Protein AF-A0A2G6C2Z3-F1 (afdb_monomer)

Foldseek 3Di:
DVPVVVVLVVVLVVLVVLLVVLVVQLPDPPDDPVRNVVSVVVNVVSVVVNVVSVVVVVVVVVVVVVVVVVVD

Mean predicted aligned error: 6.67 Å

Secondary structure (DSSP, 8-state):
-HHHHHHHHHHHHHHHHHHHHHHHHHT-TT--HHHHHHHHHHHHHHHHHHHHHHHHHHHHHHHHHHHHHTT-

pLDDT: mean 86.32, std 15.94, range [41.62, 97.56]

Structure (mmCIF, N/CA/C/O backbone):
data_AF-A0A2G6C2Z3-F1
#
_entry.id   AF-A0A2G6C2Z3-F1
#
loop_
_atom_site.group_PDB
_atom_site.id
_atom_site.type_symbol
_atom_site.label_atom_id
_atom_site.label_alt_id
_atom_site.label_comp_id
_atom_site.label_asym_id
_atom_site.label_entity_id
_atom_site.label_seq_id
_atom_site.pdbx_PDB_ins_code
_atom_site.Cartn_x
_atom_site.Cartn_y
_atom_site.Cartn_z
_atom_site.occupancy
_atom_site.B_iso_or_equiv
_atom_site.auth_seq_id
_atom_site.auth_comp_id
_atom_site.auth_asym_id
_atom_site.auth_atom_id
_atom_site.pdbx_PDB_model_num
ATOM 1 N N . MET A 1 1 ? 9.147 -16.932 -18.318 1.00 46.00 1 MET A N 1
ATOM 2 C CA . MET A 1 1 ? 9.008 -15.530 -17.862 1.00 46.00 1 MET A CA 1
ATOM 3 C C . MET A 1 1 ? 7.617 -15.228 -17.277 1.00 46.00 1 MET A C 1
ATOM 5 O O . MET A 1 1 ? 7.551 -14.498 -16.307 1.00 46.00 1 MET A O 1
ATOM 9 N N . ALA A 1 2 ? 6.534 -15.893 -17.705 1.00 44.97 2 ALA A N 1
ATOM 10 C CA . ALA A 1 2 ? 5.156 -15.638 -17.236 1.00 44.97 2 ALA A CA 1
ATOM 11 C C . ALA A 1 2 ? 4.815 -15.916 -15.745 1.00 44.97 2 ALA A C 1
ATOM 13 O O . ALA A 1 2 ? 3.695 -15.648 -15.317 1.00 44.97 2 ALA A O 1
ATOM 14 N N . LYS A 1 3 ? 5.724 -16.491 -14.941 1.00 41.62 3 LYS A N 1
ATOM 15 C CA . LYS A 1 3 ? 5.416 -16.874 -13.547 1.00 41.62 3 LYS A CA 1
ATOM 16 C C . LYS A 1 3 ? 5.643 -15.740 -12.534 1.00 41.62 3 LYS A C 1
ATOM 18 O O . LYS A 1 3 ? 5.075 -15.810 -11.455 1.00 41.62 3 LYS A O 1
ATOM 23 N N . GLN A 1 4 ? 6.437 -14.719 -12.885 1.00 46.78 4 GLN A N 1
ATOM 24 C CA . GLN A 1 4 ? 6.770 -13.589 -11.999 1.00 46.78 4 GLN A CA 1
ATOM 25 C C . GLN A 1 4 ? 5.790 -12.406 -12.110 1.00 46.78 4 GLN A C 1
ATOM 27 O O . GLN A 1 4 ? 5.550 -11.726 -11.116 1.00 46.78 4 GLN A O 1
ATOM 32 N N . GLU A 1 5 ? 5.177 -12.189 -13.277 1.00 48.12 5 GLU A N 1
ATOM 33 C CA . GLU A 1 5 ? 4.206 -11.098 -13.483 1.00 48.12 5 GLU A CA 1
ATOM 34 C C . GLU A 1 5 ? 2.887 -11.367 -12.747 1.00 48.12 5 GLU A C 1
ATOM 36 O O . GLU A 1 5 ? 2.372 -10.496 -12.050 1.00 48.12 5 GLU A O 1
ATOM 41 N N . LYS A 1 6 ? 2.382 -12.609 -12.802 1.00 45.22 6 LYS A N 1
ATOM 42 C CA . LYS A 1 6 ? 1.165 -12.998 -12.073 1.00 45.22 6 LYS A CA 1
ATOM 43 C C . LYS A 1 6 ? 1.314 -12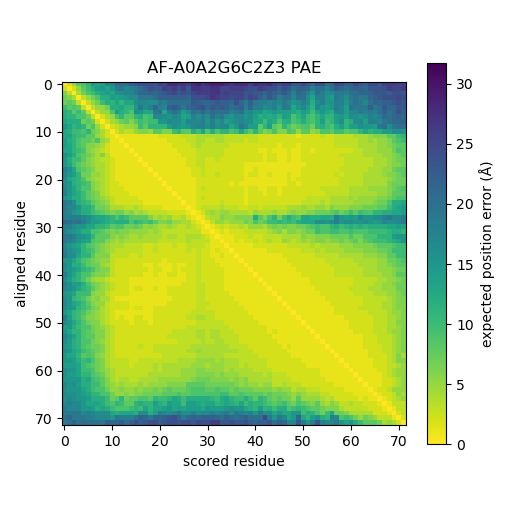.880 -10.557 1.00 45.22 6 LYS A C 1
ATOM 45 O O . LYS A 1 6 ? 0.363 -12.478 -9.904 1.00 45.22 6 LYS A O 1
ATOM 50 N N . SER A 1 7 ? 2.472 -13.228 -9.992 1.00 55.84 7 SER A N 1
ATOM 51 C CA . SER A 1 7 ? 2.675 -13.166 -8.539 1.00 55.84 7 SER A CA 1
ATOM 52 C C . SER A 1 7 ? 2.659 -11.732 -8.010 1.00 55.84 7 SER A C 1
ATOM 54 O O . SER A 1 7 ? 2.007 -11.478 -7.008 1.00 55.84 7 SER A O 1
ATOM 56 N N . GLN A 1 8 ? 3.290 -10.782 -8.710 1.00 58.75 8 GLN A N 1
ATOM 57 C CA . GLN A 1 8 ? 3.269 -9.377 -8.280 1.00 58.75 8 GLN A CA 1
ATOM 58 C C . GLN A 1 8 ? 1.901 -8.715 -8.468 1.00 58.75 8 GLN A C 1
ATOM 60 O O . GLN A 1 8 ? 1.521 -7.853 -7.680 1.00 58.75 8 GLN A O 1
ATOM 65 N N . GLN A 1 9 ? 1.152 -9.120 -9.497 1.00 58.69 9 GLN A N 1
ATOM 66 C CA . GLN A 1 9 ? -0.206 -8.627 -9.723 1.00 58.69 9 GLN A CA 1
ATOM 67 C C . GLN A 1 9 ? -1.175 -9.120 -8.634 1.00 58.69 9 GLN A C 1
ATOM 69 O O . GLN A 1 9 ? -2.014 -8.351 -8.170 1.00 58.69 9 GLN A O 1
ATOM 74 N N . TYR A 1 10 ? -1.012 -10.371 -8.181 1.00 61.72 10 TYR A N 1
ATOM 75 C CA . TYR A 1 10 ? -1.744 -10.907 -7.030 1.00 61.72 10 TYR A CA 1
ATOM 76 C C . TYR A 1 10 ? -1.389 -10.179 -5.724 1.00 61.72 10 TYR A C 1
ATOM 78 O O . TYR A 1 10 ? -2.295 -9.894 -4.946 1.00 61.72 10 TYR A O 1
ATOM 86 N N . ASP A 1 11 ? -0.117 -9.818 -5.512 1.00 81.44 11 ASP A N 1
ATOM 87 C CA . ASP A 1 11 ? 0.299 -9.055 -4.324 1.00 81.44 11 ASP A CA 1
ATOM 88 C C . ASP A 1 11 ? -0.335 -7.657 -4.281 1.00 81.44 11 ASP A C 1
ATOM 90 O O . ASP A 1 11 ? -0.836 -7.241 -3.239 1.00 81.44 11 ASP A O 1
ATOM 94 N N . TYR A 1 12 ? -0.374 -6.931 -5.406 1.00 90.94 12 TYR A N 1
ATOM 95 C CA . TYR A 1 12 ? -0.957 -5.583 -5.420 1.00 90.94 12 TYR A CA 1
ATOM 96 C C . TYR A 1 12 ? -2.474 -5.600 -5.200 1.00 90.94 12 TYR A C 1
ATOM 98 O O . TYR A 1 12 ? -2.994 -4.802 -4.424 1.00 90.94 12 TYR A O 1
ATOM 106 N N . GLN A 1 13 ? -3.187 -6.528 -5.848 1.00 92.12 13 GLN A N 1
ATOM 107 C CA . GLN A 1 13 ? -4.631 -6.672 -5.656 1.00 92.12 13 GLN A CA 1
ATOM 108 C C . GLN A 1 13 ? -4.970 -7.069 -4.211 1.00 92.12 13 GLN A C 1
ATOM 110 O O . GLN A 1 13 ? -5.953 -6.579 -3.661 1.00 92.12 13 GLN A O 1
ATOM 115 N N . ALA A 1 14 ? -4.153 -7.919 -3.580 1.00 93.75 14 ALA A N 1
ATOM 116 C CA . ALA A 1 14 ? -4.328 -8.283 -2.177 1.00 93.75 14 ALA A CA 1
ATOM 117 C C . ALA A 1 14 ? -4.131 -7.081 -1.239 1.00 93.75 14 ALA A C 1
ATOM 119 O O . ALA A 1 14 ? -4.942 -6.879 -0.341 1.00 93.75 14 ALA A O 1
ATOM 120 N N . LEU A 1 15 ? -3.107 -6.253 -1.480 1.00 95.50 15 LEU A N 1
ATOM 121 C CA . LEU A 1 15 ? -2.884 -5.016 -0.720 1.00 95.50 15 LEU A CA 1
ATOM 122 C C . LEU A 1 15 ? -4.041 -4.024 -0.885 1.00 95.50 15 LEU A C 1
ATOM 124 O O . LEU A 1 15 ? -4.460 -3.404 0.086 1.00 95.50 15 LEU A O 1
ATOM 128 N N . GLN A 1 16 ? -4.580 -3.897 -2.099 1.00 95.88 16 GLN A N 1
ATOM 129 C CA . GLN A 1 16 ? -5.738 -3.045 -2.357 1.00 95.88 16 GLN A CA 1
ATOM 130 C C . GLN A 1 16 ? -6.977 -3.533 -1.593 1.00 95.88 16 GLN A C 1
ATOM 132 O O . GLN A 1 16 ? -7.622 -2.741 -0.917 1.00 95.88 16 GLN A O 1
ATOM 137 N N . GLN A 1 17 ? -7.260 -4.838 -1.643 1.00 97.12 17 GLN A N 1
ATOM 138 C CA . GLN A 1 17 ? -8.364 -5.446 -0.898 1.00 97.12 17 GLN A CA 1
ATOM 139 C C . GLN A 1 17 ? -8.206 -5.239 0.617 1.00 97.12 17 GLN A C 1
ATOM 141 O O . GLN A 1 17 ? -9.170 -4.916 1.303 1.00 97.12 17 GLN A O 1
ATOM 146 N N . GLU A 1 18 ? -6.986 -5.391 1.137 1.00 96.81 18 GLU A N 1
ATOM 147 C CA . GLU A 1 18 ? -6.693 -5.155 2.550 1.00 96.81 18 GLU A CA 1
ATOM 148 C C . GLU A 1 18 ? -6.935 -3.691 2.947 1.00 96.81 18 GLU A C 1
ATOM 150 O O . GLU A 1 18 ? -7.504 -3.429 4.008 1.00 96.81 18 GLU A O 1
ATOM 155 N N . LEU A 1 19 ? -6.541 -2.734 2.101 1.00 97.38 19 LEU A N 1
ATOM 156 C CA . LEU A 1 19 ? -6.788 -1.315 2.349 1.00 97.38 19 LEU A CA 1
ATOM 157 C C . LEU A 1 19 ? -8.288 -0.994 2.356 1.00 97.38 19 LEU A C 1
ATOM 159 O O . LEU A 1 19 ? -8.743 -0.278 3.248 1.00 97.38 19 LEU A O 1
ATOM 163 N N . ASP A 1 20 ? -9.053 -1.550 1.415 1.00 97.56 20 ASP A N 1
ATOM 164 C CA . ASP A 1 20 ? -10.509 -1.385 1.355 1.00 97.56 20 ASP A CA 1
ATOM 165 C C . ASP A 1 20 ? -11.180 -1.931 2.630 1.00 97.56 20 ASP A C 1
ATOM 167 O O . ASP A 1 20 ? -12.036 -1.269 3.224 1.00 97.56 20 ASP A O 1
ATOM 171 N N . ASP A 1 21 ? -10.739 -3.096 3.116 1.00 96.94 21 ASP A N 1
ATOM 172 C CA . ASP A 1 21 ? -11.237 -3.695 4.357 1.00 96.94 21 ASP A CA 1
ATOM 173 C C . ASP A 1 21 ? -10.884 -2.850 5.597 1.00 96.94 21 ASP A C 1
ATOM 175 O O . ASP A 1 21 ? -11.681 -2.751 6.537 1.00 96.94 21 ASP A O 1
ATOM 179 N N . ILE A 1 22 ? -9.692 -2.243 5.629 1.00 96.75 22 ILE A N 1
ATOM 180 C CA . ILE A 1 22 ? -9.274 -1.324 6.699 1.00 96.75 22 ILE A CA 1
ATOM 181 C C . ILE A 1 22 ? -10.152 -0.072 6.694 1.00 96.75 22 ILE A C 1
ATOM 183 O O . ILE A 1 22 ? -10.654 0.318 7.749 1.00 96.75 22 ILE A O 1
ATOM 187 N N . MET A 1 23 ? -10.378 0.526 5.524 1.00 95.94 23 MET A N 1
ATOM 188 C CA . MET A 1 23 ? -11.230 1.707 5.371 1.00 95.94 23 MET A CA 1
ATOM 189 C C . MET A 1 23 ? -12.665 1.418 5.813 1.00 95.94 23 MET A C 1
ATOM 191 O O . MET A 1 23 ? -13.213 2.159 6.626 1.00 95.94 23 MET A O 1
ATOM 195 N N . ALA A 1 24 ? -13.236 0.288 5.387 1.00 95.62 24 ALA A N 1
ATOM 196 C CA . ALA A 1 24 ? -14.576 -0.127 5.797 1.00 95.62 24 ALA A CA 1
ATOM 197 C C . ALA A 1 24 ? -14.706 -0.290 7.323 1.00 95.62 24 ALA A C 1
ATOM 199 O O . ALA A 1 24 ? -15.744 0.031 7.903 1.00 95.62 24 ALA A O 1
ATOM 200 N N . LYS A 1 25 ? -13.651 -0.771 7.997 1.00 94.38 25 LYS A N 1
ATOM 201 C CA . LYS A 1 25 ? -13.621 -0.851 9.465 1.00 94.38 25 LYS A CA 1
ATOM 202 C C . LYS A 1 25 ? -13.504 0.531 10.102 1.00 94.38 25 LYS A C 1
ATOM 204 O O . LYS A 1 25 ? -14.241 0.805 11.038 1.00 94.38 25 LYS A O 1
ATOM 209 N N . LEU A 1 26 ? -12.630 1.401 9.600 1.00 92.94 26 LEU A N 1
ATOM 210 C CA . LEU A 1 26 ? -12.458 2.764 10.123 1.00 92.94 26 LEU A CA 1
ATOM 211 C C . LEU A 1 26 ? -13.726 3.623 9.990 1.00 92.94 26 LEU A C 1
ATOM 213 O O . LEU A 1 26 ? -13.961 4.496 10.820 1.00 92.94 26 LEU A O 1
ATOM 217 N N . GLU A 1 27 ? -14.548 3.368 8.973 1.00 91.38 27 GLU A N 1
ATOM 218 C CA . GLU A 1 27 ? -15.833 4.046 8.758 1.00 91.38 27 GLU A CA 1
ATOM 219 C C . GLU A 1 27 ? -16.973 3.497 9.637 1.00 91.38 27 GLU A C 1
ATOM 221 O O . GLU A 1 27 ? -18.042 4.106 9.726 1.00 91.38 27 GLU A O 1
ATOM 226 N N . SER A 1 28 ? -16.765 2.360 10.308 1.00 91.31 28 SER A N 1
ATOM 227 C CA . SER A 1 28 ? -17.760 1.769 11.201 1.00 91.31 28 SER A CA 1
ATOM 228 C C . SER A 1 28 ? -17.869 2.541 12.518 1.00 91.31 28 SER A C 1
ATOM 230 O O . SER A 1 28 ? -16.880 2.890 13.159 1.00 91.31 28 SER A O 1
ATOM 232 N N . THR A 1 29 ? -19.102 2.757 12.974 1.00 80.75 29 THR A N 1
ATOM 233 C CA . THR A 1 29 ? -19.415 3.521 14.192 1.00 80.75 29 THR A CA 1
ATOM 234 C C . THR A 1 29 ? -19.117 2.782 15.501 1.00 80.75 29 THR A C 1
ATOM 236 O O . THR A 1 29 ? -19.261 3.378 16.564 1.00 80.75 29 THR A O 1
ATOM 239 N N . ASP A 1 30 ? -18.751 1.499 15.441 1.00 88.50 30 ASP A N 1
ATOM 240 C CA . ASP A 1 30 ? -18.612 0.607 16.607 1.00 88.50 30 ASP A CA 1
ATOM 241 C C . ASP A 1 30 ? -17.171 0.097 16.810 1.00 88.50 30 ASP A C 1
ATOM 243 O O . ASP A 1 30 ? -16.936 -0.944 17.421 1.00 88.50 30 ASP A O 1
ATOM 247 N N . VAL A 1 31 ? -16.176 0.802 16.259 1.00 88.56 31 VAL A N 1
ATOM 248 C CA . VAL A 1 31 ? -14.764 0.429 16.420 1.00 88.56 31 VAL A CA 1
ATOM 249 C C . VAL A 1 31 ? -14.172 1.088 17.671 1.00 88.56 31 VAL A C 1
ATOM 251 O O . VAL A 1 31 ? -14.197 2.317 17.784 1.00 88.56 31 VAL A O 1
ATOM 254 N N . PRO A 1 32 ? -13.607 0.306 18.613 1.00 91.94 32 PRO A N 1
ATOM 255 C CA . PRO A 1 32 ? -12.899 0.849 19.768 1.00 91.94 32 PRO A CA 1
ATOM 256 C C . PRO A 1 32 ? -11.732 1.747 19.349 1.00 91.94 32 PRO A C 1
ATOM 258 O O . PRO A 1 32 ? -11.029 1.446 18.387 1.00 91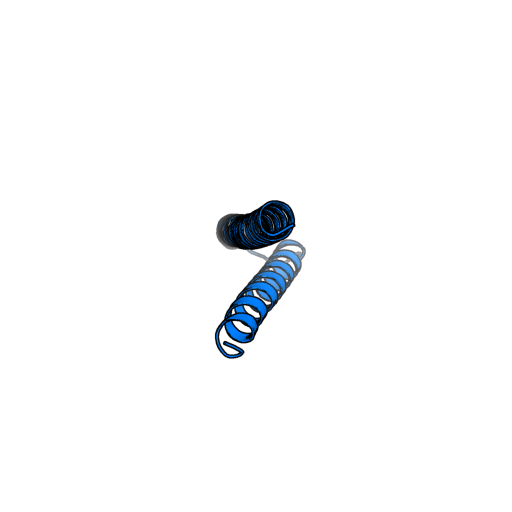.94 32 PRO A O 1
ATOM 261 N N . ILE A 1 33 ? -11.473 2.819 20.102 1.00 87.62 33 ILE A N 1
ATOM 262 C CA . ILE A 1 33 ? -10.422 3.795 19.767 1.00 87.62 33 ILE A CA 1
ATOM 263 C C . ILE A 1 33 ? -9.031 3.162 19.614 1.00 87.62 33 ILE A C 1
ATOM 265 O O . ILE A 1 33 ? -8.303 3.516 18.692 1.00 87.62 33 ILE A O 1
ATOM 269 N N . ASP A 1 34 ? -8.688 2.185 20.454 1.00 89.44 34 ASP A N 1
ATOM 270 C CA . ASP A 1 34 ? -7.405 1.479 20.363 1.00 89.44 34 ASP A CA 1
ATOM 271 C C . ASP A 1 34 ? -7.295 0.713 19.032 1.00 89.44 34 ASP A C 1
ATOM 273 O O . ASP A 1 34 ? -6.270 0.763 18.356 1.00 89.44 34 ASP A O 1
ATOM 277 N N . THR A 1 35 ? -8.396 0.105 18.580 1.00 92.31 35 THR A N 1
ATOM 278 C CA . THR A 1 35 ? -8.482 -0.569 17.278 1.00 92.31 35 THR A CA 1
ATOM 279 C C . THR A 1 35 ? -8.397 0.416 16.108 1.00 92.31 35 THR A C 1
ATOM 281 O O . THR A 1 35 ? -7.838 0.074 15.070 1.00 92.31 35 THR A O 1
ATOM 284 N N . VAL A 1 36 ? -8.898 1.650 16.252 1.00 93.75 36 VAL A N 1
ATOM 285 C CA . VAL A 1 36 ? -8.743 2.699 15.223 1.00 93.75 36 VAL A CA 1
ATOM 286 C C . VAL A 1 36 ? -7.267 3.030 15.001 1.00 93.75 36 VAL A C 1
ATOM 288 O O . VAL A 1 36 ? -6.841 3.160 13.853 1.00 93.75 36 VAL A O 1
ATOM 291 N N . VAL A 1 37 ? -6.481 3.142 16.077 1.00 94.81 37 VAL A N 1
ATOM 292 C CA . VAL A 1 37 ? -5.039 3.424 15.985 1.00 94.81 37 VAL A CA 1
ATOM 293 C C . VAL A 1 37 ? -4.317 2.288 15.260 1.00 94.81 37 VAL A C 1
ATOM 295 O O . VAL A 1 37 ? -3.586 2.551 14.307 1.00 94.81 37 VAL A O 1
ATOM 298 N N . GLU A 1 38 ? -4.589 1.034 15.632 1.00 96.56 38 GLU A N 1
ATOM 299 C CA . GLU A 1 38 ? -4.004 -0.145 14.975 1.00 96.56 38 GLU A CA 1
ATOM 300 C C . GLU A 1 38 ? -4.370 -0.229 13.483 1.00 96.56 38 GLU A C 1
ATOM 302 O O . GLU A 1 38 ? -3.512 -0.473 12.632 1.00 96.56 38 GLU A O 1
ATOM 307 N N . LEU A 1 39 ? -5.641 0.010 13.139 1.00 96.62 39 LEU A N 1
ATOM 308 C CA . LEU A 1 39 ? -6.114 0.021 11.752 1.00 96.62 39 LEU A CA 1
ATOM 309 C C . LEU A 1 39 ? -5.447 1.129 10.933 1.00 96.62 39 LEU A C 1
ATOM 311 O O . LEU A 1 39 ? -5.081 0.904 9.780 1.00 96.62 39 LEU A O 1
ATOM 315 N N . TYR A 1 40 ? -5.264 2.310 11.522 1.00 95.50 40 TYR A N 1
ATOM 316 C CA . TYR A 1 40 ? -4.599 3.428 10.863 1.00 95.50 40 TYR A CA 1
ATOM 317 C C . TYR A 1 40 ? -3.1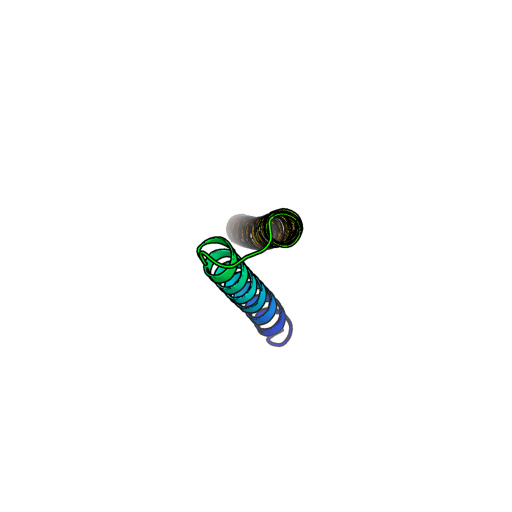14 3.142 10.610 1.00 95.50 40 TYR A C 1
ATOM 319 O O . TYR A 1 40 ? -2.631 3.347 9.495 1.00 95.50 40 TYR A O 1
ATOM 327 N N . GLU A 1 41 ? -2.396 2.620 11.609 1.00 97.00 41 GLU A N 1
ATOM 328 C CA . GLU A 1 41 ? -0.999 2.200 11.453 1.00 97.00 41 GLU A CA 1
ATOM 329 C C . GLU A 1 41 ? -0.859 1.156 10.345 1.00 97.00 41 GLU A C 1
ATOM 331 O O . GLU A 1 41 ? -0.027 1.312 9.444 1.00 97.00 41 GLU A O 1
ATOM 336 N N . ARG A 1 42 ? -1.735 0.144 10.342 1.00 97.06 42 ARG A N 1
ATOM 337 C CA . ARG A 1 42 ? -1.741 -0.877 9.297 1.00 97.06 42 ARG A CA 1
ATOM 338 C C . ARG A 1 42 ? -2.041 -0.289 7.919 1.00 97.06 42 ARG A C 1
ATOM 340 O O . ARG A 1 42 ? -1.360 -0.628 6.952 1.00 97.06 42 ARG A O 1
ATOM 347 N N . GLY A 1 43 ? -3.003 0.626 7.822 1.00 97.06 43 GLY A N 1
ATOM 348 C CA . GLY A 1 43 ? -3.322 1.328 6.579 1.00 97.06 43 GLY A CA 1
ATOM 349 C C . GLY A 1 43 ? -2.112 2.076 6.010 1.00 97.06 43 GLY A C 1
ATOM 350 O O . GLY A 1 43 ? -1.821 1.964 4.819 1.00 97.06 43 GLY A O 1
ATOM 351 N N . LEU A 1 44 ? -1.339 2.762 6.860 1.00 97.56 44 LEU A N 1
ATOM 352 C CA . LEU A 1 44 ? -0.104 3.437 6.444 1.00 97.56 44 LEU A CA 1
ATOM 353 C C . LEU A 1 44 ? 0.954 2.459 5.910 1.00 97.56 44 LEU A C 1
ATOM 355 O O . LEU A 1 44 ? 1.651 2.776 4.943 1.00 97.56 44 LEU A O 1
ATOM 359 N N . GLU A 1 45 ? 1.098 1.278 6.512 1.00 97.38 45 GLU A N 1
ATOM 360 C CA . GLU A 1 45 ? 2.011 0.242 6.015 1.00 97.38 45 GLU A CA 1
ATOM 361 C C . GLU A 1 45 ? 1.590 -0.299 4.645 1.00 97.38 45 GLU A C 1
ATOM 363 O O . GLU A 1 45 ? 2.436 -0.459 3.754 1.00 97.38 45 GLU A O 1
ATOM 368 N N . VAL A 1 46 ? 0.292 -0.554 4.465 1.00 97.00 46 VAL A N 1
ATOM 369 C CA . VAL A 1 46 ? -0.276 -1.041 3.203 1.00 97.00 46 VAL A CA 1
ATOM 370 C C . VAL A 1 46 ? -0.042 -0.013 2.096 1.00 97.00 46 VAL A C 1
ATOM 372 O O . VAL A 1 46 ? 0.548 -0.354 1.068 1.00 97.00 46 VAL A O 1
ATOM 375 N N . VAL A 1 47 ? -0.370 1.262 2.338 1.00 96.75 47 VAL A N 1
ATOM 376 C CA . VAL A 1 47 ? -0.147 2.359 1.378 1.00 96.75 47 VAL A CA 1
ATOM 377 C C . VAL A 1 47 ? 1.328 2.471 0.988 1.00 96.75 47 VAL A C 1
ATOM 379 O O . VAL A 1 47 ? 1.651 2.459 -0.199 1.00 96.75 47 VAL A O 1
ATOM 382 N N . ARG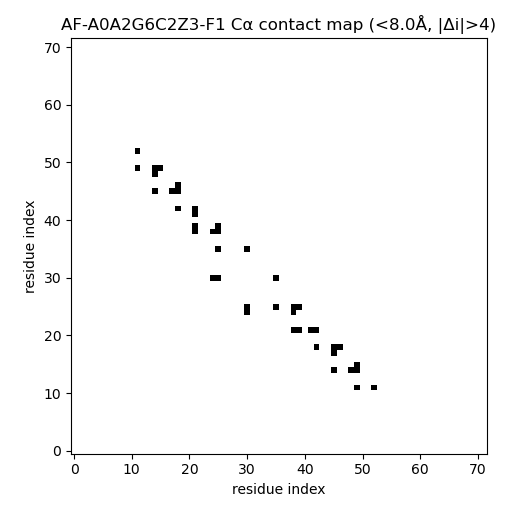 A 1 48 ? 2.249 2.479 1.962 1.00 96.50 48 ARG A N 1
ATOM 383 C CA . ARG 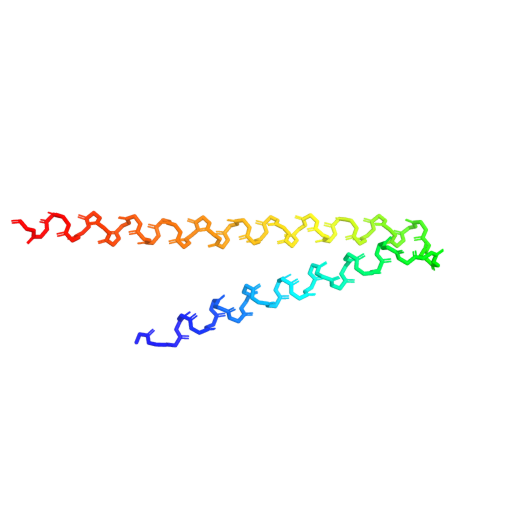A 1 48 ? 3.701 2.529 1.689 1.00 96.50 48 ARG A CA 1
ATOM 384 C C . ARG A 1 48 ? 4.181 1.357 0.840 1.00 96.50 48 ARG A C 1
ATOM 386 O O . ARG A 1 48 ? 5.111 1.490 0.039 1.00 96.50 48 ARG A O 1
ATOM 393 N N . THR A 1 49 ? 3.590 0.185 1.041 1.00 94.38 49 THR A N 1
ATOM 394 C CA . THR A 1 49 ? 3.918 -1.001 0.250 1.00 94.38 49 THR A CA 1
ATOM 395 C C . THR A 1 49 ? 3.413 -0.837 -1.180 1.00 94.38 49 THR A C 1
ATOM 397 O O . THR A 1 49 ? 4.185 -1.029 -2.120 1.00 94.38 49 THR A O 1
ATOM 400 N N . MET A 1 50 ? 2.169 -0.393 -1.361 1.00 94.62 50 MET A N 1
ATOM 401 C CA . MET A 1 50 ? 1.585 -0.127 -2.678 1.00 94.62 50 MET A CA 1
ATOM 402 C C . MET A 1 50 ? 2.386 0.918 -3.469 1.00 94.62 50 MET A C 1
ATOM 404 O O . MET A 1 50 ? 2.699 0.682 -4.635 1.00 94.62 50 MET A O 1
ATOM 408 N N . GLU A 1 51 ? 2.797 2.023 -2.841 1.00 95.38 51 GLU A N 1
ATOM 409 C CA . GLU A 1 51 ? 3.657 3.045 -3.462 1.00 95.38 51 GLU A CA 1
ATOM 410 C C . GLU A 1 51 ? 4.974 2.446 -3.971 1.00 95.38 51 GLU A C 1
ATOM 412 O O . GLU A 1 51 ? 5.395 2.702 -5.100 1.00 95.38 51 GLU A O 1
ATOM 417 N N . ARG A 1 52 ? 5.606 1.574 -3.176 1.00 93.38 52 ARG A N 1
ATOM 418 C CA . ARG A 1 52 ? 6.840 0.884 -3.577 1.00 93.38 52 ARG A CA 1
ATOM 419 C C . ARG A 1 52 ? 6.619 -0.050 -4.765 1.00 93.38 52 ARG A C 1
ATOM 421 O O . ARG A 1 52 ? 7.481 -0.135 -5.639 1.00 93.38 52 ARG A O 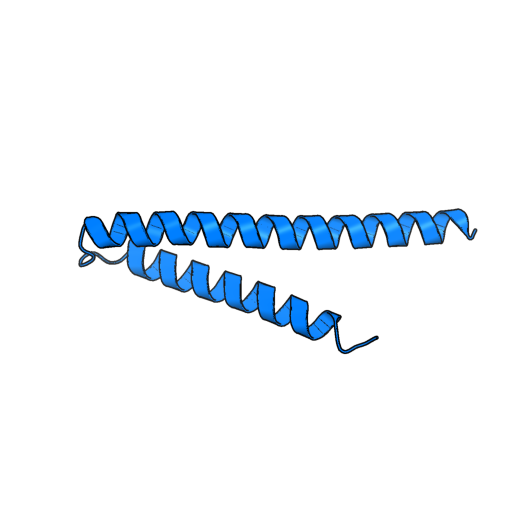1
ATOM 428 N N . HIS A 1 53 ? 5.487 -0.753 -4.807 1.00 91.38 53 HIS A N 1
ATOM 429 C CA . HIS A 1 53 ? 5.122 -1.584 -5.955 1.00 91.38 53 HIS A CA 1
ATOM 430 C C . HIS A 1 53 ? 4.983 -0.742 -7.229 1.00 91.38 53 HIS A C 1
ATOM 432 O O . HIS A 1 53 ? 5.554 -1.110 -8.258 1.00 91.38 53 HIS A O 1
ATOM 438 N N . LEU A 1 54 ? 4.303 0.406 -7.151 1.00 93.00 54 LEU A N 1
ATOM 439 C CA . LEU A 1 54 ? 4.148 1.322 -8.284 1.00 93.00 54 LEU A CA 1
ATOM 440 C C . LEU A 1 54 ? 5.494 1.889 -8.747 1.00 93.00 54 LEU A C 1
ATOM 442 O O . LEU A 1 54 ? 5.794 1.838 -9.938 1.00 93.00 54 LEU A O 1
ATOM 446 N N . GLN A 1 55 ? 6.347 2.327 -7.818 1.00 93.62 55 GLN A N 1
ATOM 447 C CA . GLN A 1 55 ? 7.679 2.838 -8.149 1.00 93.62 55 GLN A CA 1
ATOM 448 C C . GLN A 1 55 ? 8.547 1.783 -8.847 1.00 93.62 55 GLN A C 1
ATOM 450 O O . GLN A 1 55 ? 9.291 2.082 -9.782 1.00 93.62 55 GLN A O 1
ATOM 455 N N . ASN A 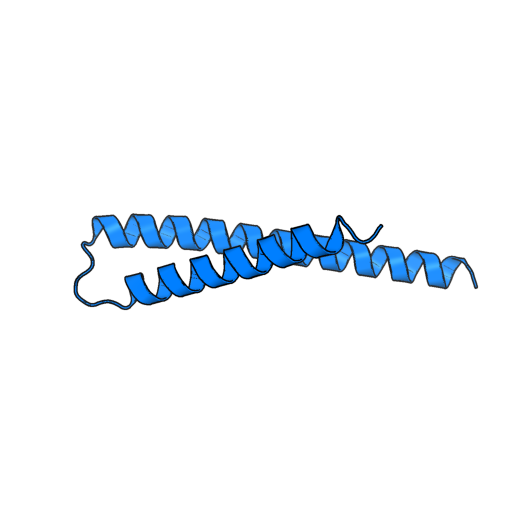1 56 ? 8.465 0.526 -8.404 1.00 90.44 56 ASN A N 1
ATOM 456 C CA . ASN A 1 56 ? 9.181 -0.574 -9.042 1.00 90.44 56 ASN A CA 1
ATOM 457 C C . ASN A 1 56 ? 8.669 -0.831 -10.462 1.00 90.44 56 ASN A C 1
ATOM 459 O O . ASN A 1 56 ? 9.481 -1.032 -11.366 1.00 90.44 56 ASN A O 1
ATOM 463 N N . ALA A 1 57 ? 7.350 -0.806 -10.663 1.00 90.56 57 ALA A N 1
ATOM 464 C CA . ALA A 1 57 ? 6.749 -0.958 -11.983 1.00 90.56 57 ALA A CA 1
ATOM 465 C C .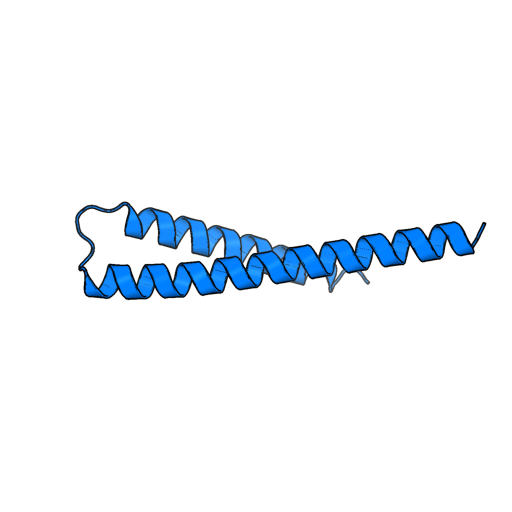 ALA A 1 57 ? 7.168 0.181 -12.927 1.00 90.56 57 ALA A C 1
ATOM 467 O O . ALA A 1 57 ? 7.596 -0.084 -14.050 1.00 90.56 57 ALA A O 1
ATOM 468 N N . GLU A 1 58 ? 7.143 1.429 -12.454 1.00 93.19 58 GLU A N 1
ATOM 469 C CA . GLU A 1 58 ? 7.618 2.597 -13.202 1.00 93.19 58 GLU A CA 1
ATOM 470 C C . GLU A 1 58 ? 9.089 2.441 -13.615 1.00 93.19 58 GLU A C 1
ATOM 472 O O . GLU A 1 58 ? 9.425 2.560 -14.793 1.00 93.19 58 GLU A O 1
ATOM 477 N N . ASN A 1 59 ? 9.964 2.066 -12.677 1.00 94.44 59 ASN A N 1
ATOM 478 C CA . ASN A 1 59 ? 11.385 1.839 -12.951 1.00 94.44 59 ASN A CA 1
ATOM 479 C C . ASN A 1 59 ? 11.620 0.748 -14.007 1.00 94.44 59 ASN A C 1
ATOM 481 O O . ASN A 1 59 ? 12.567 0.829 -14.791 1.00 94.44 59 ASN A O 1
ATOM 485 N N . VAL A 1 60 ? 10.792 -0.300 -14.015 1.00 92.19 60 VAL A N 1
ATOM 486 C CA . VAL A 1 60 ? 10.852 -1.360 -15.030 1.00 92.19 60 VAL A CA 1
ATOM 487 C C . VAL A 1 60 ? 10.461 -0.810 -16.400 1.00 92.19 60 VAL A C 1
ATOM 489 O O . VAL A 1 60 ? 11.172 -1.071 -17.371 1.00 92.19 60 VAL A O 1
ATOM 492 N N . ILE A 1 61 ? 9.387 -0.018 -16.475 1.00 94.31 61 ILE A N 1
ATOM 493 C CA . ILE A 1 61 ? 8.916 0.608 -17.718 1.00 94.31 61 ILE A CA 1
ATOM 494 C C . ILE A 1 61 ? 9.979 1.553 -18.293 1.00 94.31 61 ILE A C 1
ATOM 496 O O . ILE A 1 61 ? 10.310 1.434 -19.472 1.00 94.31 61 ILE A O 1
ATOM 500 N N . ILE A 1 62 ? 10.567 2.425 -17.468 1.00 95.12 62 ILE A N 1
ATOM 501 C CA . ILE A 1 62 ? 11.626 3.358 -17.891 1.00 95.12 62 ILE A CA 1
ATOM 502 C C . ILE A 1 62 ? 12.804 2.589 -18.501 1.00 95.12 62 ILE A C 1
ATOM 504 O O . ILE A 1 62 ? 13.194 2.853 -19.636 1.00 95.12 62 ILE A O 1
ATOM 508 N N . LYS A 1 63 ? 13.310 1.559 -17.809 1.00 94.25 63 LYS A N 1
ATOM 509 C CA . LYS A 1 63 ? 14.425 0.731 -18.306 1.00 94.25 63 LYS A CA 1
ATOM 510 C C . LYS A 1 63 ? 14.098 -0.001 -19.607 1.00 94.25 63 LYS A C 1
ATOM 512 O O . LYS A 1 63 ? 14.988 -0.240 -20.421 1.00 94.25 63 LYS A O 1
ATOM 517 N N . LEU A 1 64 ? 12.847 -0.425 -19.789 1.00 94.62 64 LEU A N 1
ATOM 518 C CA . LEU A 1 64 ? 12.383 -1.042 -21.034 1.00 94.62 64 LEU A CA 1
ATOM 519 C C . LEU A 1 64 ? 12.386 -0.033 -22.187 1.00 94.62 64 LEU A C 1
ATOM 521 O O . LEU A 1 64 ? 12.856 -0.384 -23.268 1.00 94.62 64 LEU A O 1
ATOM 525 N N . SER A 1 65 ? 11.931 1.199 -21.941 1.00 91.94 65 SER A N 1
ATOM 526 C CA . SER A 1 65 ? 11.960 2.290 -22.924 1.00 91.94 65 SER A CA 1
ATOM 527 C C . SER A 1 65 ? 13.390 2.637 -23.333 1.00 91.94 65 SER A C 1
ATOM 529 O O . SER A 1 65 ? 13.718 2.582 -24.512 1.00 91.94 65 SER A O 1
ATOM 531 N N . GLU A 1 66 ? 14.277 2.876 -22.362 1.00 93.12 66 GLU A N 1
ATOM 532 C CA . GLU A 1 66 ? 15.684 3.218 -22.620 1.00 93.12 66 GLU A CA 1
ATOM 533 C C . GLU A 1 66 ? 16.406 2.139 -23.440 1.00 93.12 66 GLU A C 1
ATOM 535 O O . GLU A 1 66 ? 17.180 2.440 -24.349 1.00 93.12 66 GLU A O 1
ATOM 540 N N . ARG A 1 67 ? 16.145 0.858 -23.144 1.00 90.19 67 ARG A N 1
ATOM 541 C CA . ARG A 1 67 ? 16.714 -0.266 -23.903 1.00 90.19 67 ARG A CA 1
ATOM 542 C C . ARG A 1 67 ? 16.194 -0.344 -25.334 1.00 90.19 67 ARG A C 1
ATOM 544 O O . ARG A 1 67 ? 16.922 -0.837 -26.192 1.00 90.19 67 ARG A O 1
ATOM 551 N N . PHE A 1 68 ? 14.946 0.049 -25.568 1.00 88.31 68 PHE A N 1
ATOM 552 C CA . PHE A 1 68 ? 14.358 0.062 -26.902 1.00 88.31 68 PHE A CA 1
ATOM 553 C C . PHE A 1 68 ? 14.939 1.205 -27.739 1.00 88.31 68 PHE A C 1
ATOM 555 O O . PHE A 1 68 ? 15.357 0.965 -28.868 1.00 88.31 68 PHE A O 1
ATOM 562 N N . ASP A 1 69 ? 15.061 2.395 -27.151 1.00 84.50 69 ASP A N 1
ATOM 563 C CA . ASP A 1 69 ? 15.625 3.574 -27.813 1.00 84.50 69 ASP A CA 1
ATOM 564 C C . ASP A 1 69 ? 17.119 3.395 -28.137 1.00 84.50 69 ASP A C 1
ATOM 566 O O . ASP A 1 69 ? 17.570 3.789 -29.206 1.00 84.50 69 ASP A O 1
ATOM 570 N N . ALA A 1 70 ? 17.893 2.740 -27.262 1.00 75.50 70 ALA A N 1
ATOM 571 C CA . ALA A 1 70 ? 19.315 2.455 -27.495 1.00 75.50 70 ALA A CA 1
ATOM 572 C C . ALA A 1 70 ? 19.586 1.351 -28.541 1.00 75.50 70 ALA A C 1
ATOM 574 O O . ALA A 1 70 ? 20.738 1.137 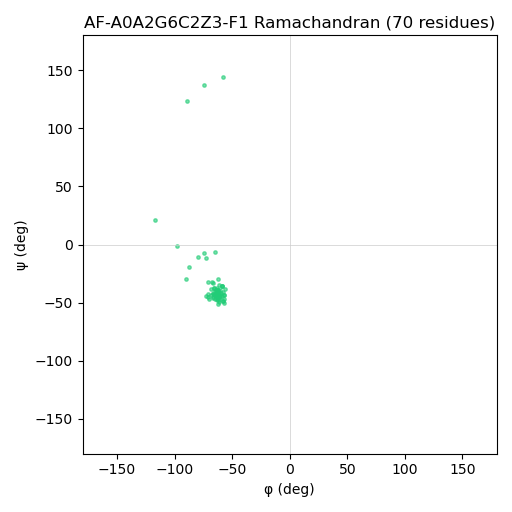-28.920 1.00 75.50 70 ALA A O 1
ATOM 575 N N . ALA A 1 71 ? 18.558 0.603 -28.954 1.00 67.00 71 ALA A N 1
ATOM 576 C CA . ALA A 1 71 ? 18.660 -0.468 -29.944 1.00 67.00 71 ALA A CA 1
ATOM 577 C C . ALA A 1 71 ? 18.250 -0.030 -31.367 1.00 67.00 71 ALA A C 1
ATOM 579 O O . ALA A 1 71 ? 18.308 -0.861 -32.279 1.00 67.00 71 ALA A O 1
ATOM 580 N N . GLN A 1 72 ? 17.830 1.229 -31.545 1.00 55.38 72 GLN A N 1
ATOM 581 C CA . GLN A 1 72 ? 17.529 1.867 -32.835 1.00 55.38 72 GLN A CA 1
ATOM 582 C C . GLN A 1 72 ? 18.693 2.738 -33.313 1.00 55.38 72 GLN A C 1
ATOM 584 O O . GLN A 1 72 ? 18.869 2.815 -34.550 1.00 55.38 72 GLN A O 1
#

Radius of gyration: 17.6 Å; Cα contacts (8 Å, |Δi|>4): 21; chains: 1; bounding box: 39×21×53 Å

Solvent-accessible surface area (backbone atoms only — not comparable to full-atom values): 4113 Å² total; per-residue (Å²): 122,80,73,61,60,56,53,55,53,52,52,52,52,49,44,50,52,52,46,54,54,42,51,59,50,69,73,41,92,82,61,53,70,72,57,49,54,55,44,50,56,50,44,54,53,44,50,57,49,52,52,50,52,51,52,51,52,50,55,50,52,52,55,52,51,55,56,54,64,75,72,110

Nearest PDB structures (foldseek):
  6dkm-assembly2_C  TM=8.669E-01  e=1.445E+00  synthetic construct
  6dkm-assembly1_A  TM=9.057E-01  e=1.546E+00  synthetic construct
  3aai-assembly1_B  TM=5.206E-01  e=8.410E-01  Thermus thermophilus HB8

Sequence (72 aa):
MAKQEKSQQYDYQALQQELDDIMAKLESTDVPIDTVVELYERGLEVVRTMERHLQNAENVIIKLSERFDAAQ